Protein AF-A0A3B9HZI2-F1 (afdb_monomer_lite)

Foldseek 3Di:
DKDDDPFKWFAFDWDADPQATETEDAPPDPDDDDDDDDDDCPPDGRYRYDYHRDGPVNVVVVCVVVPNDPVNNVVVVVVSVVVVRIRGDIDDD

Sequence (93 aa):
TVIIGNSVRISKVVISHNGIKIAIDDQNKNQNANNAAAQRNQIQGSMVAVQGETTVDDLVAALNAIGATPKDLIAIFQAVNAAGALHGELKIM

pLDDT: mean 71.58, std 16.85, range [37.16, 89.19]

Radius of gyration: 14.08 Å; chains: 1; bounding box: 22×42×29 Å

Structure (mmCIF, N/CA/C/O backbone):
data_AF-A0A3B9HZI2-F1
#
_entry.id   AF-A0A3B9HZI2-F1
#
loop_
_atom_site.group_PDB
_atom_site.id
_atom_site.type_symbol
_atom_site.label_atom_id
_atom_site.label_alt_id
_atom_site.label_comp_id
_atom_site.label_asym_id
_atom_site.label_entity_id
_atom_site.label_seq_id
_atom_site.pdbx_PDB_ins_code
_atom_site.Cartn_x
_atom_site.Cartn_y
_atom_site.Cartn_z
_atom_site.occupancy
_atom_site.B_iso_or_equiv
_atom_site.auth_seq_id
_atom_site.auth_comp_id
_atom_site.auth_asym_id
_atom_site.auth_atom_id
_atom_site.pdbx_PDB_model_num
ATOM 1 N N . THR A 1 1 ? -8.429 9.502 -5.669 1.00 69.44 1 THR A N 1
ATOM 2 C CA . THR A 1 1 ? -8.728 8.059 -5.791 1.00 69.44 1 THR A CA 1
ATOM 3 C C . THR A 1 1 ? -7.471 7.309 -6.176 1.00 69.44 1 THR A C 1
ATOM 5 O O . THR A 1 1 ? -6.654 7.855 -6.906 1.00 69.44 1 THR A O 1
ATOM 8 N N . VAL A 1 2 ? -7.288 6.082 -5.682 1.00 73.25 2 VAL A N 1
ATOM 9 C CA . VAL A 1 2 ? -6.194 5.199 -6.126 1.00 73.25 2 VAL A CA 1
ATOM 10 C C . VAL A 1 2 ? -6.773 4.161 -7.065 1.00 73.25 2 VAL A C 1
ATOM 12 O O . VAL A 1 2 ? -7.802 3.568 -6.749 1.00 73.25 2 VAL A O 1
ATOM 15 N N . ILE A 1 3 ? -6.125 3.961 -8.209 1.00 74.12 3 ILE A N 1
ATOM 16 C CA . ILE A 1 3 ? -6.488 2.910 -9.156 1.00 74.12 3 ILE A CA 1
ATOM 17 C C . ILE A 1 3 ? -5.253 2.044 -9.361 1.00 74.12 3 ILE A C 1
ATOM 19 O O . ILE A 1 3 ? -4.194 2.553 -9.727 1.00 74.12 3 ILE A O 1
ATOM 23 N N . ILE A 1 4 ? -5.403 0.746 -9.119 1.00 77.62 4 ILE A N 1
ATOM 24 C CA . ILE A 1 4 ? -4.389 -0.261 -9.419 1.00 77.62 4 ILE A CA 1
ATOM 25 C C . ILE A 1 4 ? -4.979 -1.241 -10.435 1.00 77.62 4 ILE A C 1
ATOM 27 O O . ILE A 1 4 ? -6.169 -1.553 -10.389 1.00 77.62 4 ILE A O 1
ATOM 31 N N . GLY A 1 5 ? -4.157 -1.679 -11.389 1.00 74.81 5 GLY A N 1
ATOM 32 C CA . GLY A 1 5 ? -4.550 -2.684 -12.373 1.00 74.81 5 GLY A CA 1
ATOM 33 C C . GLY A 1 5 ? -4.796 -4.058 -11.743 1.00 74.81 5 GLY A C 1
ATOM 34 O O . GLY A 1 5 ? -4.181 -4.420 -10.742 1.00 74.81 5 GLY A O 1
ATOM 35 N N . ASN A 1 6 ? -5.671 -4.846 -12.364 1.00 67.19 6 ASN A N 1
ATOM 36 C CA . ASN A 1 6 ? -5.879 -6.241 -11.988 1.00 67.19 6 ASN A CA 1
ATOM 37 C C . ASN A 1 6 ? -4.576 -7.041 -12.201 1.00 67.19 6 ASN A C 1
ATOM 39 O O . ASN A 1 6 ? -3.912 -6.861 -13.222 1.00 67.19 6 ASN A O 1
ATOM 43 N N . SER A 1 7 ? -4.232 -7.938 -11.270 1.00 74.88 7 SER A N 1
ATOM 44 C CA . SER A 1 7 ? -3.034 -8.805 -11.331 1.00 74.88 7 SER A CA 1
ATOM 45 C C . SER A 1 7 ? -1.666 -8.114 -11.168 1.00 74.88 7 SER A C 1
ATOM 47 O O . SER A 1 7 ? -0.645 -8.662 -11.589 1.00 74.88 7 SER A O 1
ATOM 49 N N . VAL A 1 8 ? -1.605 -6.940 -10.529 1.00 84.00 8 VAL A N 1
ATOM 50 C CA . VAL A 1 8 ? -0.324 -6.307 -10.163 1.00 84.00 8 VAL A CA 1
ATOM 51 C C . VAL A 1 8 ? 0.334 -7.078 -9.016 1.00 84.00 8 VAL A C 1
ATOM 53 O O . VAL A 1 8 ? -0.282 -7.308 -7.972 1.00 84.00 8 VAL A O 1
ATOM 56 N N . ARG A 1 9 ? 1.598 -7.467 -9.212 1.00 86.56 9 ARG A N 1
ATOM 57 C CA . ARG A 1 9 ? 2.394 -8.209 -8.224 1.00 86.56 9 ARG A CA 1
ATOM 58 C C . ARG A 1 9 ? 3.234 -7.275 -7.367 1.00 86.56 9 ARG A C 1
ATOM 60 O O . ARG A 1 9 ? 3.674 -6.220 -7.824 1.00 86.56 9 ARG A O 1
ATOM 67 N N . ILE A 1 10 ? 3.492 -7.700 -6.137 1.00 85.31 10 ILE A N 1
ATOM 68 C CA . ILE A 1 10 ? 4.376 -7.012 -5.204 1.00 85.31 10 ILE A CA 1
ATOM 69 C C . ILE A 1 10 ? 5.521 -7.953 -4.819 1.00 85.31 10 ILE A C 1
ATOM 71 O O . ILE A 1 10 ? 5.296 -9.055 -4.321 1.00 85.31 10 ILE A O 1
ATOM 75 N N . SER A 1 11 ? 6.755 -7.516 -5.057 1.00 84.06 11 SER A N 1
ATOM 76 C CA . SER A 1 11 ? 7.966 -8.189 -4.584 1.00 84.06 11 SER A CA 1
ATOM 77 C C . SER A 1 11 ? 8.211 -7.951 -3.099 1.00 84.06 11 SER A C 1
ATOM 79 O O . SER A 1 11 ? 7.604 -7.082 -2.476 1.00 84.06 11 SER A O 1
ATOM 81 N N . LYS A 1 12 ? 9.155 -8.711 -2.534 1.00 81.00 12 LYS A N 1
ATOM 82 C CA . LYS A 1 12 ? 9.532 -8.595 -1.126 1.00 81.00 12 LYS A CA 1
ATOM 83 C C . LYS A 1 12 ? 9.816 -7.144 -0.729 1.00 81.00 12 LYS A C 1
ATOM 85 O O . LYS A 1 12 ? 10.627 -6.456 -1.352 1.00 81.00 12 LYS A O 1
ATOM 90 N N . VAL A 1 13 ? 9.154 -6.685 0.322 1.00 82.88 13 VAL A N 1
ATOM 91 C CA . VAL A 1 13 ? 9.330 -5.336 0.856 1.00 82.88 13 VAL A CA 1
ATOM 92 C C . VAL A 1 13 ? 8.859 -5.299 2.300 1.00 82.88 13 VAL A C 1
ATOM 94 O O . VAL A 1 13 ? 7.882 -5.951 2.674 1.00 82.88 13 VAL A O 1
ATOM 97 N N . VAL A 1 14 ? 9.568 -4.527 3.120 1.00 83.38 14 VAL A N 1
ATOM 98 C CA . VAL A 1 14 ? 9.174 -4.245 4.498 1.00 83.38 14 VAL A CA 1
ATOM 99 C C . VAL A 1 14 ? 8.876 -2.760 4.615 1.00 83.38 14 VAL A C 1
ATOM 101 O O . VAL A 1 14 ? 9.709 -1.926 4.268 1.00 83.38 14 VAL A O 1
ATOM 104 N N . ILE A 1 15 ? 7.682 -2.433 5.097 1.00 80.62 15 ILE A N 1
ATOM 105 C CA . ILE A 1 15 ? 7.188 -1.061 5.216 1.00 80.62 15 ILE A CA 1
ATOM 106 C C . ILE A 1 15 ? 6.713 -0.847 6.643 1.00 80.62 15 ILE A C 1
ATOM 108 O O . ILE A 1 15 ? 6.064 -1.708 7.227 1.00 80.62 15 ILE A O 1
ATOM 112 N N . SER A 1 16 ? 7.032 0.314 7.205 1.00 84.06 16 SER A N 1
ATOM 113 C CA . SER A 1 16 ? 6.514 0.757 8.495 1.00 84.06 16 SER A CA 1
ATOM 114 C C . SER A 1 16 ? 5.850 2.113 8.305 1.00 84.06 16 SER A C 1
ATOM 116 O O . SER A 1 16 ? 6.539 3.108 8.092 1.00 84.06 16 SER A O 1
ATOM 118 N N . HIS A 1 17 ? 4.522 2.160 8.382 1.00 81.38 17 HIS A N 1
ATOM 119 C CA . HIS A 1 17 ? 3.728 3.365 8.144 1.00 81.38 17 HIS A CA 1
ATOM 120 C C . HIS A 1 17 ? 2.663 3.539 9.226 1.00 81.38 17 HIS A C 1
ATOM 122 O O . HIS A 1 17 ? 1.827 2.665 9.416 1.00 81.38 17 HIS A O 1
ATOM 128 N N . ASN A 1 18 ? 2.689 4.671 9.935 1.00 77.81 18 ASN A N 1
ATOM 129 C CA . ASN A 1 18 ? 1.681 5.052 10.937 1.00 77.81 18 ASN A CA 1
ATOM 130 C C . ASN A 1 18 ? 1.362 3.953 11.981 1.00 77.81 18 ASN A C 1
ATOM 132 O O . ASN A 1 18 ? 0.214 3.714 12.344 1.00 77.81 18 ASN A O 1
ATOM 136 N N . GLY A 1 19 ? 2.398 3.235 12.426 1.00 78.75 19 GLY A N 1
ATOM 137 C CA . GLY A 1 19 ? 2.277 2.111 13.358 1.00 78.75 19 GLY A CA 1
ATOM 138 C C . GLY A 1 19 ? 1.997 0.759 12.700 1.00 78.75 19 GLY A C 1
ATOM 139 O O . GLY A 1 19 ? 2.185 -0.251 13.371 1.00 78.75 19 GLY A O 1
ATOM 140 N N . ILE A 1 20 ? 1.631 0.715 11.414 1.00 76.38 20 ILE A N 1
ATOM 141 C CA . ILE A 1 20 ? 1.408 -0.492 10.604 1.00 76.38 20 ILE A CA 1
ATOM 142 C C . ILE A 1 20 ? 2.741 -0.989 10.050 1.00 76.38 20 ILE A C 1
ATOM 144 O O . ILE A 1 20 ? 3.413 -0.265 9.316 1.00 76.38 20 ILE A O 1
ATOM 148 N N . LYS A 1 21 ? 3.133 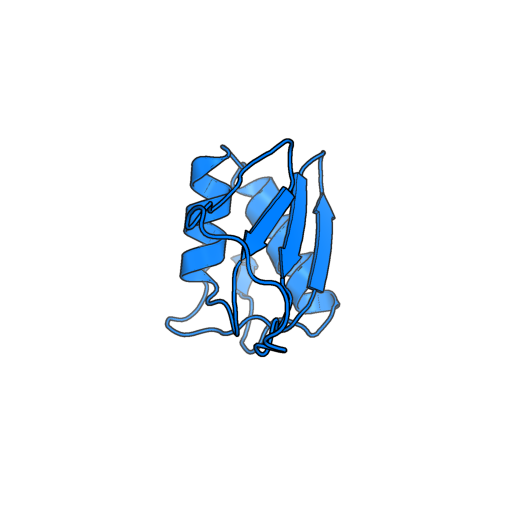-2.223 10.381 1.00 75.38 21 LYS A N 1
ATOM 149 C CA . LYS A 1 21 ? 4.275 -2.897 9.757 1.00 75.38 21 LYS A CA 1
ATOM 150 C C . LYS A 1 21 ? 3.769 -3.936 8.765 1.00 75.38 21 LYS A C 1
ATOM 152 O O . LYS A 1 21 ? 2.921 -4.770 9.068 1.00 75.38 21 LYS A O 1
ATOM 157 N N . ILE A 1 22 ? 4.303 -3.886 7.562 1.00 75.19 22 ILE A N 1
ATOM 158 C CA . ILE A 1 22 ? 3.964 -4.793 6.472 1.00 75.19 22 ILE A CA 1
ATOM 159 C C . ILE A 1 22 ? 5.264 -5.472 6.093 1.00 75.19 22 ILE A C 1
ATOM 161 O O . ILE A 1 22 ? 6.255 -4.786 5.853 1.00 75.19 22 ILE A O 1
ATOM 165 N N . ALA A 1 23 ? 5.272 -6.799 6.076 1.00 77.81 23 ALA A N 1
ATOM 166 C CA . ALA A 1 23 ? 6.417 -7.573 5.633 1.00 77.81 23 ALA A CA 1
ATOM 167 C C . ALA A 1 23 ? 5.938 -8.560 4.572 1.00 77.81 23 ALA A C 1
ATOM 169 O O . ALA A 1 23 ? 5.213 -9.510 4.867 1.00 77.81 23 ALA A O 1
ATOM 170 N N . ILE A 1 24 ? 6.326 -8.296 3.329 1.00 74.62 24 ILE A N 1
ATOM 171 C CA . ILE A 1 24 ? 6.107 -9.190 2.197 1.00 74.62 24 ILE A CA 1
ATOM 172 C C . ILE A 1 24 ? 7.421 -9.933 2.008 1.00 74.62 24 ILE A C 1
ATOM 174 O O . ILE A 1 24 ? 8.448 -9.299 1.753 1.00 74.62 24 ILE A O 1
ATOM 178 N N . ASP A 1 25 ? 7.399 -11.250 2.181 1.00 67.31 25 ASP A N 1
ATOM 179 C CA . ASP A 1 25 ? 8.580 -12.096 2.047 1.00 67.31 25 ASP A CA 1
ATOM 180 C C . ASP A 1 25 ? 8.288 -13.273 1.117 1.00 67.31 25 ASP A C 1
ATOM 182 O O . ASP A 1 25 ? 7.200 -13.854 1.122 1.00 67.31 25 ASP A O 1
ATOM 186 N N . ASP A 1 26 ? 9.287 -13.627 0.320 1.00 53.69 26 ASP A N 1
ATOM 187 C CA . ASP A 1 26 ? 9.227 -14.765 -0.586 1.00 53.69 26 ASP A CA 1
ATOM 188 C C . ASP A 1 26 ? 9.688 -16.002 0.186 1.00 53.69 26 ASP A C 1
ATOM 190 O O . ASP A 1 26 ? 10.828 -16.459 0.088 1.00 53.69 26 ASP A O 1
ATOM 194 N N . GLN A 1 27 ? 8.817 -16.500 1.065 1.00 50.34 27 GLN A N 1
ATOM 195 C CA . GLN A 1 27 ? 9.082 -17.733 1.799 1.00 50.34 27 GLN A CA 1
ATOM 196 C C . GLN A 1 27 ? 8.919 -18.926 0.849 1.00 50.34 27 GLN A C 1
ATOM 198 O O . GLN A 1 27 ? 7.920 -19.648 0.863 1.00 50.34 27 GLN A O 1
ATOM 203 N N . ASN A 1 28 ? 9.942 -19.153 0.025 1.00 44.22 28 ASN A N 1
ATOM 204 C CA . ASN A 1 28 ? 10.174 -20.440 -0.603 1.00 44.22 28 ASN A CA 1
ATOM 205 C C . ASN A 1 28 ? 10.441 -21.458 0.514 1.00 44.22 28 ASN A C 1
ATOM 207 O O . ASN A 1 28 ? 11.366 -21.298 1.312 1.00 44.22 28 ASN A O 1
ATOM 211 N N . LYS A 1 29 ? 9.583 -22.480 0.599 1.00 45.84 29 LYS A 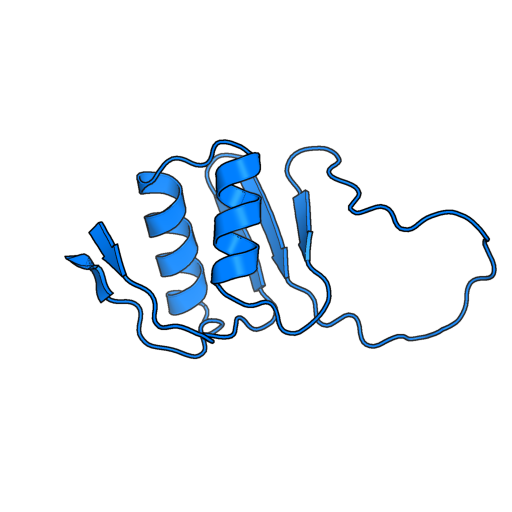N 1
ATOM 212 C CA . LYS A 1 29 ? 9.664 -23.581 1.562 1.00 45.84 29 LYS A CA 1
ATOM 213 C C . LYS A 1 29 ? 11.094 -24.122 1.673 1.00 45.84 29 LYS A C 1
ATOM 215 O O . LYS A 1 29 ? 11.484 -24.984 0.890 1.00 45.84 29 LYS A O 1
ATOM 220 N N . ASN A 1 30 ? 11.812 -23.756 2.730 1.00 44.16 30 ASN A N 1
ATOM 221 C CA . ASN A 1 30 ? 12.837 -24.641 3.264 1.00 44.16 30 ASN A CA 1
ATOM 222 C C . ASN A 1 30 ? 12.211 -25.447 4.403 1.00 44.16 30 ASN A C 1
ATOM 224 O O . ASN A 1 30 ? 12.067 -24.996 5.538 1.00 44.16 30 ASN A O 1
ATOM 228 N N . GLN A 1 31 ? 11.725 -26.628 4.033 1.00 53.31 31 GLN A N 1
ATOM 229 C CA . GLN A 1 31 ? 11.176 -27.621 4.938 1.00 53.31 31 GLN A CA 1
ATOM 230 C C . GLN A 1 31 ? 12.263 -28.095 5.908 1.00 53.31 31 GLN A C 1
ATOM 232 O O . GLN A 1 31 ? 13.071 -28.922 5.508 1.00 53.31 31 GLN A O 1
ATOM 237 N N 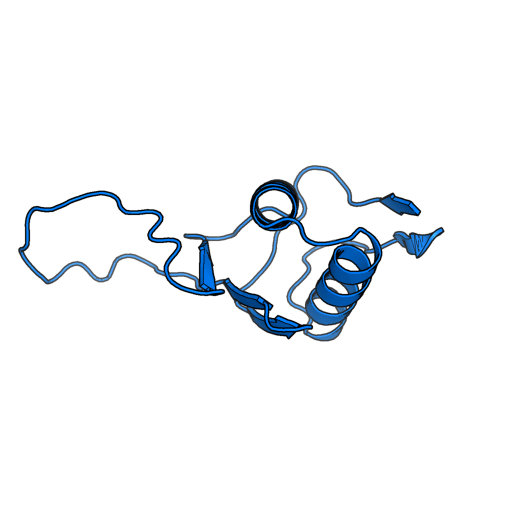. ASN A 1 32 ? 12.266 -27.646 7.167 1.00 49.84 32 ASN A N 1
ATOM 238 C CA . ASN A 1 32 ? 12.612 -28.530 8.287 1.00 49.84 32 ASN A CA 1
ATOM 239 C C . ASN A 1 32 ? 12.276 -27.910 9.654 1.00 49.84 32 ASN A C 1
ATOM 241 O O . ASN A 1 32 ? 13.115 -27.281 10.288 1.00 49.84 32 ASN A O 1
ATOM 245 N N . ALA A 1 33 ? 11.056 -28.122 10.137 1.00 43.19 33 ALA A N 1
ATOM 246 C CA . ALA A 1 33 ? 10.801 -28.246 11.569 1.00 43.19 33 ALA A CA 1
ATOM 247 C C . ALA A 1 33 ? 9.434 -28.899 11.741 1.00 43.19 33 ALA A C 1
ATOM 249 O O . ALA A 1 33 ? 8.394 -28.254 11.625 1.00 43.19 33 ALA A O 1
ATOM 250 N N . ASN A 1 34 ? 9.461 -30.206 11.986 1.00 48.97 34 ASN A N 1
ATOM 251 C CA . ASN A 1 34 ? 8.375 -30.958 12.596 1.00 48.97 34 ASN A CA 1
ATOM 252 C C . ASN A 1 34 ? 7.733 -30.137 13.715 1.00 48.97 34 ASN A C 1
ATOM 254 O O . ASN A 1 34 ? 8.316 -30.059 14.785 1.00 48.97 34 ASN A O 1
ATOM 258 N N . ASN A 1 35 ? 6.566 -29.543 13.489 1.00 42.28 35 ASN A N 1
ATOM 259 C CA . ASN A 1 35 ? 5.601 -29.246 14.540 1.00 42.28 35 ASN A CA 1
ATOM 260 C C . ASN A 1 35 ? 4.235 -29.039 13.892 1.00 42.28 35 ASN A C 1
ATOM 262 O O . ASN A 1 35 ? 3.961 -28.055 13.207 1.00 42.28 35 ASN A O 1
ATOM 266 N N . ALA A 1 36 ? 3.388 -30.036 14.103 1.00 45.91 36 ALA A N 1
ATOM 267 C CA . ALA A 1 36 ? 1.975 -30.000 13.816 1.00 45.91 36 ALA A CA 1
ATOM 268 C C . ALA A 1 36 ? 1.305 -28.888 14.635 1.00 45.91 36 ALA A C 1
ATOM 270 O O . ALA A 1 36 ? 1.033 -29.078 15.813 1.00 45.91 36 ALA A O 1
ATOM 271 N N . ALA A 1 37 ? 1.038 -27.737 14.022 1.00 39.47 37 ALA A N 1
ATOM 272 C CA . ALA A 1 37 ? -0.032 -26.829 14.431 1.00 39.47 37 ALA A CA 1
ATOM 273 C C . ALA A 1 37 ? -0.167 -25.693 13.414 1.00 39.47 37 ALA A C 1
ATOM 275 O O . ALA A 1 37 ? 0.699 -24.833 13.346 1.00 39.47 37 ALA A O 1
ATOM 276 N N . ALA A 1 38 ? -1.290 -25.686 12.690 1.00 42.62 38 ALA A N 1
ATOM 277 C CA . ALA A 1 38 ? -1.973 -24.501 12.166 1.00 42.62 38 ALA A CA 1
ATOM 278 C C . ALA A 1 38 ? -1.087 -23.478 11.419 1.00 42.62 38 ALA A C 1
ATOM 280 O O . ALA A 1 38 ? -0.388 -22.667 12.013 1.00 42.62 38 ALA A O 1
ATOM 281 N N . GLN A 1 39 ? -1.171 -23.388 10.088 1.00 43.44 39 GLN A N 1
ATOM 282 C CA . GLN A 1 39 ? -2.165 -22.491 9.468 1.00 43.44 39 GLN A CA 1
ATOM 283 C C . GLN A 1 39 ? -2.591 -21.357 10.413 1.00 43.44 39 GLN A C 1
ATOM 285 O O . GLN A 1 39 ? -3.714 -21.313 10.906 1.00 43.44 39 GLN A O 1
ATOM 290 N N . ARG A 1 40 ? -1.669 -20.449 10.716 1.00 41.00 40 ARG A N 1
ATOM 291 C CA . ARG A 1 40 ? -2.005 -19.182 11.343 1.00 41.00 40 ARG A CA 1
ATOM 292 C C . ARG A 1 40 ? -1.488 -18.087 10.441 1.00 41.00 40 ARG A C 1
ATOM 294 O O . ARG A 1 40 ? -0.309 -17.757 10.437 1.00 41.00 40 ARG A O 1
ATOM 301 N N . ASN A 1 41 ? -2.437 -17.519 9.708 1.00 48.00 41 ASN A N 1
ATOM 302 C CA . ASN A 1 41 ? -2.466 -16.109 9.357 1.00 48.00 41 ASN A CA 1
ATOM 303 C C . ASN A 1 41 ? -2.421 -15.326 10.690 1.00 48.00 41 ASN A C 1
ATOM 305 O O . ASN A 1 41 ? -3.448 -14.915 11.227 1.00 48.00 41 ASN A O 1
ATOM 309 N N . GLN A 1 42 ? -1.254 -15.301 11.341 1.00 38.09 42 GLN A N 1
ATOM 310 C CA . GLN A 1 42 ? -1.104 -14.834 12.715 1.00 38.09 42 GLN A CA 1
ATOM 311 C C . GLN A 1 42 ? -0.961 -13.318 12.682 1.00 38.09 42 GLN A C 1
ATOM 313 O O . GLN A 1 42 ? 0.136 -12.773 12.649 1.00 38.09 42 GLN A O 1
ATOM 318 N N . ILE A 1 43 ? -2.108 -12.641 12.674 1.00 45.91 43 ILE A N 1
ATOM 319 C CA . ILE A 1 43 ? -2.203 -11.211 12.952 1.00 45.91 43 ILE A CA 1
ATOM 320 C C . ILE A 1 43 ? -1.880 -11.049 14.438 1.00 45.91 43 ILE A C 1
ATOM 322 O O . ILE A 1 43 ? -2.733 -11.247 15.304 1.00 45.91 43 ILE A O 1
ATOM 326 N N . GLN A 1 44 ? -0.625 -10.750 14.754 1.00 37.16 44 GLN A N 1
ATOM 327 C CA . GLN A 1 44 ? -0.197 -10.474 16.120 1.00 37.16 44 GLN A CA 1
ATOM 328 C C . GLN A 1 44 ? 0.523 -9.133 16.123 1.00 37.16 44 GLN A C 1
ATOM 330 O O . GLN A 1 44 ? 1.686 -9.045 15.757 1.00 37.16 44 GLN A O 1
ATOM 335 N N . GLY A 1 45 ? -0.214 -8.077 16.480 1.00 45.97 45 GLY A N 1
ATOM 336 C CA . GLY A 1 45 ? 0.327 -6.736 16.701 1.00 45.97 45 GLY A CA 1
ATOM 337 C C . GLY A 1 45 ? 1.016 -6.125 15.480 1.00 45.97 45 GLY A C 1
ATOM 338 O O . GLY A 1 45 ? 2.233 -6.165 15.353 1.00 45.97 45 GLY A O 1
ATOM 339 N N . SER A 1 46 ? 0.221 -5.490 14.619 1.00 54.25 46 SER A N 1
ATOM 340 C CA . SER A 1 46 ? 0.677 -4.615 13.533 1.00 54.25 46 SER A CA 1
ATOM 341 C C . SER A 1 46 ? 1.701 -5.197 12.556 1.00 54.25 46 SER A C 1
ATOM 343 O O . SER A 1 46 ? 2.481 -4.449 11.979 1.00 54.25 46 SER A O 1
ATOM 345 N N . MET A 1 47 ? 1.722 -6.515 12.369 1.00 48.62 47 MET A N 1
ATOM 346 C CA . MET A 1 47 ? 2.518 -7.160 11.333 1.00 48.62 47 MET A CA 1
ATOM 347 C C . MET A 1 47 ? 1.607 -8.029 10.474 1.00 48.62 47 MET A C 1
ATOM 349 O O . MET A 1 47 ? 1.023 -8.996 10.963 1.00 48.62 47 MET A O 1
ATOM 353 N N . VAL A 1 48 ? 1.470 -7.658 9.202 1.00 52.78 48 VAL A N 1
ATOM 354 C CA . VAL A 1 48 ? 0.825 -8.492 8.183 1.00 52.78 48 VAL A CA 1
ATOM 355 C C . VAL A 1 48 ? 1.936 -9.202 7.415 1.00 52.78 48 VAL A C 1
ATOM 357 O O . VAL A 1 48 ? 2.688 -8.558 6.683 1.00 52.78 48 VAL A O 1
ATOM 360 N N . ALA A 1 49 ? 2.056 -10.512 7.633 1.00 52.62 49 ALA A N 1
ATOM 361 C CA . ALA A 1 49 ? 2.910 -11.397 6.850 1.00 52.62 49 ALA A CA 1
ATOM 362 C C . ALA A 1 49 ? 2.050 -12.068 5.772 1.00 52.62 49 ALA A C 1
ATOM 364 O O . ALA A 1 49 ? 1.123 -12.809 6.106 1.00 52.62 49 ALA A O 1
ATOM 365 N N . VAL A 1 50 ? 2.338 -11.796 4.498 1.00 54.28 50 VAL A N 1
ATOM 366 C CA . VAL A 1 50 ? 1.631 -12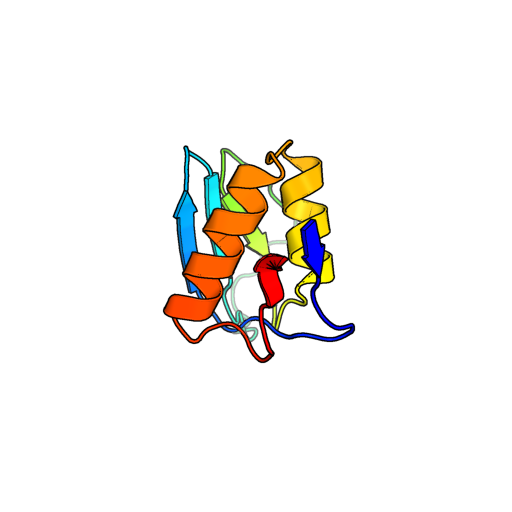.397 3.353 1.00 54.28 50 VAL A CA 1
ATOM 367 C C . VAL A 1 50 ? 2.587 -13.349 2.629 1.00 54.28 50 VAL A C 1
ATOM 369 O O . VAL A 1 50 ? 3.745 -13.003 2.404 1.00 54.28 50 VAL A O 1
ATOM 372 N N . GLN A 1 51 ? 2.134 -14.575 2.342 1.00 49.75 51 GLN A N 1
ATOM 373 C CA . GLN A 1 51 ? 2.959 -15.647 1.767 1.00 49.75 51 GLN A CA 1
ATOM 374 C C . GLN A 1 51 ? 3.005 -15.562 0.229 1.00 49.75 51 GLN A C 1
ATOM 376 O O . GLN A 1 51 ? 1.956 -15.594 -0.410 1.00 49.75 51 GLN A O 1
ATOM 381 N N . GLY A 1 52 ? 4.211 -15.546 -0.355 1.00 55.03 52 GLY A N 1
ATOM 382 C CA . GLY A 1 52 ? 4.453 -15.638 -1.807 1.00 55.03 52 GLY A CA 1
ATOM 383 C C . GLY A 1 52 ? 4.449 -14.294 -2.550 1.00 55.03 52 GLY A C 1
ATOM 384 O O . GLY A 1 52 ? 4.336 -13.237 -1.927 1.00 55.03 52 GLY A O 1
ATOM 385 N N . GLU A 1 53 ? 4.565 -14.328 -3.890 1.00 54.41 53 GLU A N 1
ATOM 386 C CA . GLU A 1 53 ? 4.315 -13.163 -4.760 1.00 54.41 53 GLU A CA 1
ATOM 387 C C . GLU A 1 53 ? 2.876 -12.666 -4.542 1.00 54.41 53 GLU A C 1
ATOM 389 O O . GLU A 1 53 ? 1.927 -13.150 -5.158 1.00 54.41 53 GLU A O 1
ATOM 394 N N . THR A 1 54 ? 2.721 -11.717 -3.624 1.00 69.69 54 THR A N 1
ATOM 395 C CA . THR A 1 54 ? 1.436 -11.162 -3.198 1.00 69.69 54 THR A CA 1
ATOM 396 C C . THR A 1 54 ? 0.872 -10.239 -4.264 1.00 69.69 54 THR A C 1
ATOM 398 O O . THR A 1 54 ? 1.608 -9.474 -4.897 1.00 69.69 54 THR A O 1
ATOM 401 N N . THR A 1 55 ? -0.443 -10.295 -4.464 1.00 82.50 55 THR A N 1
ATOM 402 C CA . THR A 1 55 ? -1.130 -9.340 -5.332 1.00 82.50 55 THR A CA 1
ATOM 403 C C . THR A 1 55 ? -1.459 -8.065 -4.567 1.00 82.50 55 THR A C 1
ATOM 405 O O . THR A 1 55 ? -1.591 -8.055 -3.340 1.00 82.50 55 THR A O 1
ATOM 408 N N . VAL A 1 56 ? -1.615 -6.961 -5.294 1.00 83.25 56 VAL A N 1
ATOM 409 C CA . VAL A 1 56 ? -2.105 -5.722 -4.683 1.00 83.25 56 VAL A CA 1
ATOM 410 C C . VAL A 1 56 ? -3.491 -5.922 -4.063 1.00 83.25 56 VAL A C 1
ATOM 412 O O . VAL A 1 56 ? -3.740 -5.372 -2.994 1.00 83.25 56 VAL A O 1
ATOM 415 N N . ASP A 1 57 ? -4.350 -6.7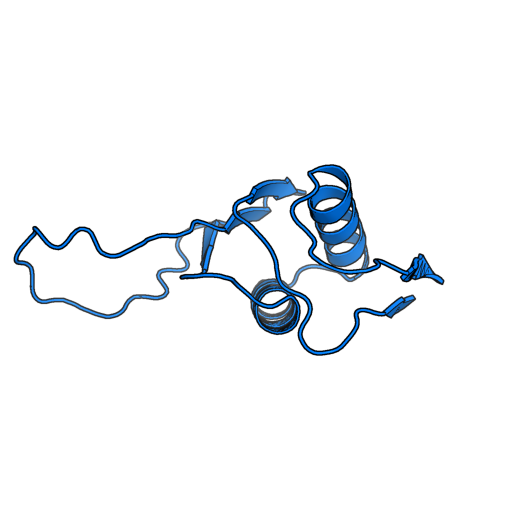48 -4.658 1.00 83.12 57 ASP A N 1
ATOM 416 C CA . ASP A 1 57 ? -5.694 -7.025 -4.141 1.00 83.12 57 ASP A CA 1
ATOM 417 C C . ASP A 1 57 ? -5.655 -7.664 -2.743 1.00 83.12 57 ASP A C 1
ATOM 419 O O . ASP A 1 57 ? -6.365 -7.216 -1.838 1.00 83.12 57 ASP A O 1
ATOM 423 N N . ASP A 1 58 ? -4.762 -8.636 -2.527 1.00 81.06 58 ASP A N 1
ATOM 424 C CA . ASP A 1 58 ? -4.567 -9.275 -1.218 1.00 81.06 58 ASP A CA 1
ATOM 425 C C . ASP A 1 58 ? -4.060 -8.273 -0.172 1.00 81.06 58 ASP A C 1
ATOM 427 O O . ASP A 1 58 ? -4.524 -8.256 0.974 1.00 81.06 58 ASP A O 1
ATOM 431 N N . LEU A 1 59 ? -3.134 -7.391 -0.568 1.00 81.12 59 LEU A N 1
ATOM 432 C CA . LEU A 1 59 ? -2.616 -6.348 0.314 1.00 81.12 59 LEU A CA 1
ATOM 433 C C . LEU A 1 59 ? -3.701 -5.319 0.657 1.00 81.12 59 LEU A C 1
ATOM 435 O O . LEU A 1 59 ? -3.846 -4.956 1.822 1.00 81.12 59 LEU A O 1
ATOM 439 N N . VAL A 1 60 ? -4.494 -4.872 -0.321 1.00 83.50 60 VAL A N 1
ATOM 440 C CA . VAL A 1 60 ? -5.629 -3.964 -0.090 1.00 83.50 60 VAL A CA 1
ATOM 441 C C . VAL A 1 60 ? -6.632 -4.603 0.867 1.00 83.50 60 VAL A C 1
ATOM 443 O O . VAL A 1 60 ? -7.070 -3.945 1.809 1.00 83.50 60 VAL A O 1
ATOM 446 N N . ALA A 1 61 ? -6.971 -5.881 0.677 1.00 83.25 61 ALA A N 1
ATOM 447 C CA . ALA A 1 61 ? -7.892 -6.597 1.555 1.00 83.25 61 ALA A CA 1
ATOM 448 C C . ALA A 1 61 ? -7.363 -6.681 2.996 1.00 83.25 61 ALA A C 1
ATOM 450 O O . ALA A 1 61 ? -8.097 -6.376 3.940 1.00 83.25 61 ALA A O 1
ATOM 451 N N . ALA A 1 62 ? -6.083 -7.020 3.174 1.00 81.38 62 ALA A N 1
ATOM 452 C CA . ALA A 1 62 ? -5.453 -7.081 4.490 1.00 81.38 62 ALA A CA 1
ATOM 453 C C . ALA A 1 62 ? -5.390 -5.706 5.176 1.00 81.38 62 ALA A C 1
ATOM 455 O O . ALA A 1 62 ? -5.684 -5.595 6.367 1.00 81.38 62 ALA A O 1
ATOM 456 N N . LEU A 1 63 ? -5.055 -4.650 4.429 1.00 82.25 63 LEU A N 1
ATOM 457 C CA . LEU A 1 63 ? -4.983 -3.282 4.947 1.00 82.25 63 LEU A CA 1
ATOM 458 C C . LEU A 1 63 ? -6.370 -2.717 5.291 1.00 82.25 63 LEU A C 1
ATOM 460 O O . LEU A 1 63 ? -6.537 -2.069 6.324 1.00 82.25 63 LEU A O 1
ATOM 464 N N . ASN A 1 64 ? -7.388 -3.018 4.486 1.00 82.75 64 ASN A N 1
ATOM 465 C CA . ASN A 1 64 ? -8.770 -2.657 4.796 1.00 82.75 64 ASN A CA 1
ATOM 466 C C . ASN A 1 64 ? -9.269 -3.373 6.060 1.00 82.75 64 ASN A C 1
ATOM 468 O O . ASN A 1 64 ? -9.939 -2.755 6.885 1.00 82.75 64 ASN A O 1
ATOM 472 N N . ALA A 1 65 ? -8.911 -4.649 6.252 1.00 81.38 65 ALA A N 1
ATOM 473 C CA . ALA A 1 65 ? -9.312 -5.427 7.426 1.00 81.38 65 ALA A CA 1
ATOM 474 C C . ALA A 1 65 ? -8.727 -4.889 8.746 1.00 81.38 65 ALA A C 1
ATOM 476 O O . ALA A 1 65 ? -9.364 -5.014 9.790 1.00 81.38 65 ALA A O 1
ATOM 477 N N . ILE A 1 66 ? -7.542 -4.266 8.711 1.00 81.44 66 ILE A N 1
ATOM 478 C CA . ILE A 1 66 ? -6.926 -3.608 9.880 1.00 81.44 66 ILE A CA 1
ATOM 479 C C . ILE A 1 66 ? -7.371 -2.147 10.059 1.00 81.44 66 ILE A C 1
ATOM 481 O O . ILE A 1 66 ? -6.916 -1.483 10.988 1.00 81.44 66 ILE A O 1
ATOM 485 N N . GLY A 1 67 ? -8.250 -1.638 9.189 1.00 82.31 67 GLY A N 1
ATOM 486 C CA . GLY A 1 67 ? -8.764 -0.271 9.263 1.00 82.31 67 GLY A CA 1
ATOM 487 C C . GLY A 1 67 ? -7.806 0.798 8.732 1.00 82.31 67 GLY A C 1
ATOM 488 O O . GLY A 1 67 ? -7.885 1.947 9.169 1.00 82.31 67 GLY A O 1
ATOM 489 N N . ALA A 1 68 ? -6.901 0.453 7.808 1.00 85.00 68 ALA A N 1
ATOM 490 C CA . ALA A 1 68 ? -6.057 1.444 7.147 1.00 85.00 68 ALA A CA 1
ATOM 491 C C . ALA A 1 68 ? -6.925 2.481 6.419 1.00 85.00 68 ALA A C 1
ATOM 493 O O . ALA A 1 68 ? -7.865 2.140 5.697 1.00 85.00 68 ALA A O 1
ATOM 494 N N . THR A 1 69 ? -6.616 3.765 6.597 1.00 88.00 69 THR A N 1
ATOM 495 C CA . THR A 1 69 ? -7.366 4.819 5.909 1.00 88.00 69 THR A CA 1
ATOM 496 C C . THR A 1 69 ? -6.973 4.875 4.428 1.00 88.00 69 THR A C 1
ATOM 498 O O . THR A 1 69 ? -5.856 4.492 4.072 1.00 88.00 69 THR A O 1
ATOM 501 N N . PRO A 1 70 ? -7.811 5.435 3.535 1.00 87.12 70 PRO A N 1
ATOM 502 C CA . PRO A 1 70 ? -7.421 5.646 2.138 1.00 87.12 70 PRO A CA 1
ATOM 503 C C . PRO A 1 70 ? -6.114 6.438 1.984 1.00 87.12 70 PRO A C 1
ATOM 505 O O . PRO A 1 70 ? -5.344 6.197 1.057 1.00 87.12 70 PRO A O 1
ATOM 508 N N . LYS A 1 71 ? -5.834 7.361 2.915 1.00 88.19 71 LYS A N 1
ATOM 509 C CA . LYS A 1 71 ? -4.580 8.120 2.954 1.00 88.19 71 LYS A CA 1
ATOM 510 C C . LYS A 1 71 ? -3.382 7.224 3.279 1.00 88.19 71 LYS A C 1
ATOM 512 O O . LYS A 1 71 ? -2.325 7.396 2.676 1.00 88.19 71 LYS A O 1
ATOM 517 N N . ASP A 1 72 ? -3.555 6.264 4.185 1.00 88.25 72 ASP A N 1
ATOM 518 C CA . ASP A 1 72 ? -2.518 5.284 4.512 1.00 88.25 72 ASP A CA 1
ATOM 519 C C . ASP A 1 72 ? -2.272 4.332 3.343 1.00 88.25 72 ASP A C 1
ATOM 521 O O . ASP A 1 72 ? -1.118 4.087 3.006 1.00 88.25 72 ASP A O 1
ATOM 525 N N . LEU A 1 73 ? -3.329 3.874 2.660 1.00 86.12 73 LEU A N 1
ATOM 526 C CA . LEU A 1 73 ? -3.192 3.056 1.451 1.00 86.12 73 LEU A CA 1
ATOM 527 C C . LEU A 1 73 ? -2.354 3.776 0.387 1.00 86.12 73 LEU A C 1
ATOM 529 O O . LEU A 1 73 ? -1.414 3.192 -0.144 1.00 86.12 73 LEU A O 1
ATOM 533 N N . ILE A 1 74 ? -2.642 5.055 0.115 1.00 88.38 74 ILE A N 1
ATOM 534 C CA . ILE A 1 74 ? -1.857 5.868 -0.828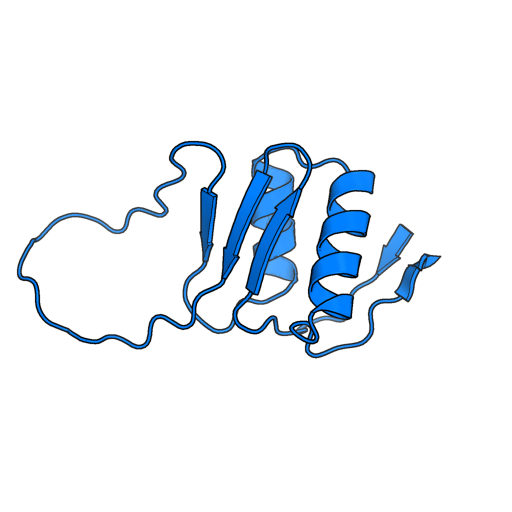 1.00 88.38 74 ILE A CA 1
ATOM 535 C C . ILE A 1 74 ? -0.381 5.900 -0.422 1.00 88.38 74 ILE A C 1
ATOM 537 O O . ILE A 1 74 ? 0.484 5.636 -1.254 1.00 88.38 74 ILE A O 1
ATOM 541 N N . ALA A 1 75 ? -0.094 6.214 0.843 1.00 89.06 75 ALA A N 1
ATOM 542 C CA . ALA A 1 75 ? 1.275 6.332 1.337 1.00 89.06 75 ALA A CA 1
ATOM 543 C C . ALA A 1 75 ? 2.032 4.998 1.251 1.00 89.06 75 ALA A C 1
ATOM 545 O O . ALA A 1 75 ? 3.182 4.962 0.816 1.00 89.06 75 ALA A O 1
ATOM 546 N N . ILE A 1 76 ? 1.366 3.895 1.600 1.00 88.00 76 ILE A N 1
ATOM 547 C CA . ILE A 1 76 ? 1.926 2.548 1.507 1.00 88.00 76 ILE A CA 1
ATOM 548 C C . ILE A 1 76 ? 2.213 2.201 0.045 1.00 88.00 76 ILE A C 1
ATOM 550 O O . ILE A 1 76 ? 3.336 1.818 -0.260 1.00 88.00 76 ILE A O 1
ATOM 554 N N . PHE A 1 77 ? 1.268 2.391 -0.882 1.00 88.44 77 PHE A N 1
ATOM 555 C CA . PHE A 1 77 ? 1.500 2.084 -2.300 1.00 88.44 77 PHE A CA 1
ATOM 556 C C . PHE A 1 77 ? 2.579 2.960 -2.931 1.00 88.44 77 PHE A C 1
ATOM 558 O O . PHE A 1 77 ? 3.379 2.460 -3.720 1.00 88.44 77 PHE A O 1
ATOM 565 N N . GLN A 1 78 ? 2.660 4.238 -2.557 1.00 89.19 78 GLN A N 1
ATOM 566 C CA . GLN A 1 78 ? 3.765 5.103 -2.968 1.00 89.19 78 GLN A CA 1
ATOM 567 C C . GLN A 1 78 ? 5.106 4.581 -2.447 1.00 89.19 78 GLN A C 1
ATOM 569 O O . GLN A 1 78 ? 6.070 4.559 -3.207 1.00 89.19 78 GLN A O 1
ATOM 574 N N . ALA A 1 79 ? 5.168 4.119 -1.195 1.00 89.00 79 ALA A N 1
ATOM 575 C CA . ALA A 1 79 ? 6.374 3.527 -0.624 1.00 89.00 79 ALA A CA 1
ATOM 576 C C . ALA A 1 79 ? 6.759 2.208 -1.318 1.00 89.00 79 ALA A C 1
ATOM 578 O O . ALA A 1 79 ? 7.926 2.029 -1.657 1.00 89.00 79 ALA A O 1
ATOM 579 N N . VAL A 1 80 ? 5.794 1.318 -1.595 1.00 87.25 80 VAL A N 1
ATOM 580 C CA . VAL A 1 80 ? 6.018 0.076 -2.365 1.00 87.25 80 VAL A CA 1
ATOM 581 C C . VAL A 1 80 ? 6.561 0.401 -3.764 1.00 87.25 80 VAL A C 1
ATOM 583 O O . VAL A 1 80 ? 7.530 -0.214 -4.208 1.00 87.25 80 VAL A O 1
ATOM 586 N N . ASN A 1 81 ? 5.966 1.383 -4.452 1.00 88.25 81 ASN A N 1
ATOM 587 C CA . ASN A 1 81 ? 6.392 1.813 -5.784 1.00 88.25 81 ASN A CA 1
ATOM 588 C C . ASN A 1 81 ? 7.794 2.447 -5.763 1.00 88.25 81 ASN A C 1
ATOM 590 O O . ASN A 1 81 ? 8.645 2.094 -6.572 1.00 88.25 81 ASN A O 1
ATOM 594 N N . ALA A 1 82 ? 8.069 3.332 -4.800 1.00 88.25 82 ALA A N 1
ATOM 595 C CA . ALA A 1 82 ? 9.379 3.961 -4.626 1.00 88.25 82 ALA A CA 1
ATOM 596 C C . ALA A 1 82 ? 10.479 2.951 -4.256 1.00 88.25 82 ALA A C 1
ATOM 598 O O . ALA A 1 82 ? 11.635 3.137 -4.627 1.00 88.25 82 ALA A O 1
ATOM 599 N N . ALA A 1 83 ? 10.121 1.866 -3.563 1.00 86.31 83 ALA A N 1
ATOM 600 C CA . ALA A 1 83 ? 11.018 0.752 -3.274 1.00 86.31 83 ALA A CA 1
ATOM 601 C C . ALA A 1 83 ? 11.279 -0.157 -4.492 1.00 86.31 83 ALA A C 1
ATOM 603 O O . ALA A 1 83 ? 12.070 -1.092 -4.387 1.00 86.31 83 ALA A O 1
ATOM 604 N N . GLY A 1 84 ? 10.612 0.078 -5.631 1.00 86.38 84 GLY A N 1
ATOM 605 C CA . GLY A 1 84 ? 10.713 -0.766 -6.825 1.00 86.38 84 GLY A CA 1
ATOM 606 C C . GLY A 1 84 ? 10.087 -2.151 -6.649 1.00 86.38 84 GLY A C 1
ATOM 607 O O . GLY A 1 84 ? 10.358 -3.054 -7.435 1.00 86.38 84 GLY A O 1
ATOM 608 N N . ALA A 1 85 ? 9.269 -2.337 -5.610 1.00 87.50 85 ALA A N 1
ATOM 609 C CA . ALA A 1 85 ? 8.630 -3.612 -5.310 1.00 87.50 85 ALA A CA 1
ATOM 610 C C . ALA A 1 85 ? 7.297 -3.793 -6.053 1.00 87.50 85 ALA A C 1
ATOM 612 O O . ALA A 1 85 ? 6.773 -4.902 -6.086 1.00 87.50 85 ALA A O 1
ATOM 613 N N . LEU A 1 86 ? 6.740 -2.729 -6.642 1.00 88.75 86 LEU A N 1
ATOM 614 C CA . LEU A 1 86 ? 5.485 -2.779 -7.389 1.00 88.75 86 LEU A CA 1
ATOM 615 C C . LEU A 1 86 ? 5.733 -3.151 -8.858 1.00 88.75 86 LEU A C 1
ATOM 617 O O . LEU A 1 86 ? 6.332 -2.380 -9.604 1.00 88.75 86 LEU A O 1
ATOM 621 N N . HIS A 1 87 ? 5.211 -4.295 -9.296 1.00 87.69 87 HIS A N 1
ATOM 622 C CA . HIS A 1 87 ? 5.266 -4.736 -10.696 1.00 87.69 87 HIS A CA 1
ATOM 623 C C . HIS A 1 87 ? 4.048 -4.238 -11.467 1.00 87.69 87 HIS A C 1
ATOM 625 O O . HIS A 1 87 ? 3.176 -5.012 -11.865 1.00 87.69 87 HIS A O 1
ATOM 631 N N . GLY A 1 88 ? 3.960 -2.922 -11.627 1.00 86.06 88 GLY A N 1
ATOM 632 C CA . GLY A 1 88 ? 2.857 -2.259 -12.312 1.00 86.06 88 GLY A CA 1
ATOM 633 C C . GLY A 1 88 ? 2.960 -0.741 -12.228 1.00 86.06 88 GLY A C 1
ATOM 634 O O . GLY A 1 88 ? 3.901 -0.198 -11.655 1.00 86.06 88 GLY A O 1
ATOM 635 N N . GLU A 1 89 ? 1.975 -0.050 -12.794 1.00 81.00 89 GLU A N 1
ATOM 636 C CA . GLU A 1 89 ? 1.888 1.407 -12.719 1.00 81.00 89 GLU A CA 1
ATOM 637 C C . GLU A 1 89 ? 0.951 1.822 -11.580 1.00 81.00 89 GLU A C 1
ATOM 639 O O . GLU A 1 89 ? -0.222 1.441 -11.546 1.00 81.00 89 GLU A O 1
ATOM 644 N N . LEU A 1 90 ? 1.463 2.629 -10.650 1.00 84.50 90 LEU A N 1
ATOM 645 C CA . LEU A 1 90 ? 0.639 3.305 -9.655 1.00 84.50 90 LEU A CA 1
ATOM 646 C C . LEU A 1 90 ? 0.146 4.638 -10.225 1.00 84.50 90 LEU A C 1
ATOM 648 O O . LEU A 1 90 ? 0.934 5.571 -10.382 1.00 84.50 90 LEU A O 1
ATOM 652 N N . LYS A 1 91 ? -1.166 4.755 -10.463 1.00 82.81 91 LYS A N 1
ATOM 653 C CA . LYS A 1 91 ? -1.798 6.006 -10.901 1.00 82.81 91 LYS A CA 1
ATOM 654 C C . LYS A 1 91 ? -2.645 6.620 -9.791 1.00 82.81 91 LYS A C 1
ATOM 656 O O . LYS A 1 91 ? -3.517 5.973 -9.211 1.00 82.81 91 LYS A O 1
ATOM 661 N N . ILE A 1 92 ? -2.400 7.900 -9.526 1.00 81.44 92 ILE A N 1
ATOM 662 C CA . ILE A 1 92 ? -3.097 8.685 -8.504 1.00 81.44 92 ILE A CA 1
ATOM 663 C C . ILE A 1 92 ? -3.798 9.848 -9.211 1.00 81.44 92 ILE A C 1
ATOM 665 O O . ILE A 1 92 ? -3.156 10.572 -9.972 1.00 81.44 92 ILE A O 1
ATOM 669 N N . MET A 1 93 ? -5.110 9.987 -8.990 1.00 74.38 93 MET A N 1
ATOM 670 C CA . MET A 1 93 ? -5.970 11.039 -9.558 1.00 74.38 93 MET A CA 1
ATOM 671 C C . MET A 1 93 ? -6.809 11.712 -8.477 1.00 74.38 93 MET A C 1
ATOM 673 O O . MET A 1 93 ? -7.222 11.005 -7.522 1.00 74.38 93 MET A O 1
#

Secondary structure (DSSP, 8-state):
-EE--TT-EE-SEEEEETTEEEEEE-------------------SSEEEEESSEEHHHHHHHHHHTT--HHHHHHHHHHHHHTT-EES--EE-